Protein AF-A0A536X6L3-F1 (afdb_monomer_lite)

pLDDT: mean 82.98, std 17.8, range [40.09, 97.75]

Foldseek 3Di:
DEECAEPPQHPCNVVVVVVVPPVADPVLDDDDYQYRDYDCSLPDDDSVVPPNVVVVVVNVVVPDDPPPDPPPPPPDDDDDDDDDD

Secondary structure (DSSP, 8-state):
-EETT-SSS-TTHHHHHHHH-TTS-GGG----EETT--GGGGTSHHHIIIIIHHHHHHHHHHHSPP---TTS-------------

Radius of gyration: 23.58 Å; chains: 1; bounding box: 30×46×73 Å

Structure (mmCIF, N/CA/C/O backbone):
data_AF-A0A536X6L3-F1
#
_entry.id   AF-A0A536X6L3-F1
#
loop_
_atom_site.group_PDB
_atom_site.id
_atom_site.type_symbol
_atom_site.label_atom_id
_atom_site.label_alt_id
_atom_site.label_comp_id
_atom_site.label_asym_id
_atom_site.label_entity_id
_atom_site.label_seq_id
_atom_site.pdbx_PDB_ins_code
_atom_site.Cartn_x
_atom_site.Cartn_y
_atom_site.Cartn_z
_atom_site.occupancy
_atom_site.B_iso_or_equiv
_atom_site.auth_seq_id
_atom_site.auth_comp_id
_atom_site.auth_asym_id
_atom_site.auth_atom_id
_atom_site.pdbx_PDB_model_num
ATOM 1 N N . ILE A 1 1 ? -0.974 -3.149 0.658 1.00 93.56 1 ILE A N 1
ATOM 2 C CA . ILE A 1 1 ? -0.108 -2.613 -0.416 1.00 93.56 1 ILE A CA 1
ATOM 3 C C . ILE A 1 1 ? 0.857 -3.722 -0.756 1.00 93.56 1 ILE A C 1
ATOM 5 O O . ILE A 1 1 ? 1.491 -4.205 0.170 1.00 93.56 1 ILE A O 1
ATOM 9 N N . GLU A 1 2 ? 0.925 -4.137 -2.011 1.00 94.50 2 GLU A N 1
ATOM 10 C CA . GLU A 1 2 ? 1.756 -5.258 -2.458 1.00 94.50 2 GLU A CA 1
ATOM 11 C C . GLU A 1 2 ? 2.532 -4.862 -3.721 1.00 94.50 2 GLU A C 1
ATOM 13 O O . GLU A 1 2 ? 2.065 -4.021 -4.490 1.00 94.50 2 GLU A O 1
ATOM 18 N N . GLY A 1 3 ? 3.738 -5.398 -3.911 1.00 94.50 3 GLY A N 1
ATOM 19 C CA . GLY A 1 3 ? 4.514 -5.193 -5.134 1.00 94.50 3 GLY A CA 1
ATOM 20 C C . GLY A 1 3 ? 4.245 -6.310 -6.138 1.00 94.50 3 GLY A C 1
ATOM 21 O O . GLY A 1 3 ? 4.327 -7.477 -5.778 1.00 94.50 3 GLY A O 1
ATOM 22 N N . GLU A 1 4 ? 3.960 -5.969 -7.396 1.00 93.38 4 GLU A N 1
ATOM 23 C CA . GLU A 1 4 ? 3.675 -6.966 -8.444 1.00 93.38 4 GLU A CA 1
ATOM 24 C C . GLU A 1 4 ? 4.847 -7.931 -8.700 1.00 93.38 4 GLU A C 1
ATOM 26 O O . GLU A 1 4 ? 4.643 -9.096 -9.031 1.00 93.38 4 GLU A O 1
ATOM 31 N N . LEU A 1 5 ? 6.082 -7.446 -8.541 1.00 92.81 5 LEU A N 1
ATOM 32 C CA . LEU A 1 5 ? 7.315 -8.196 -8.789 1.00 92.81 5 LEU A CA 1
ATOM 33 C C . LEU A 1 5 ? 8.030 -8.566 -7.478 1.00 92.81 5 LEU A C 1
ATOM 35 O O . LEU A 1 5 ? 9.257 -8.673 -7.459 1.00 92.81 5 LEU A O 1
ATOM 39 N N . ASP A 1 6 ? 7.297 -8.661 -6.365 1.00 91.56 6 ASP A N 1
ATOM 40 C CA . ASP A 1 6 ? 7.847 -9.073 -5.070 1.00 91.56 6 ASP A CA 1
ATOM 41 C C . ASP A 1 6 ? 8.110 -10.589 -5.049 1.00 91.56 6 ASP A C 1
ATOM 43 O O . ASP A 1 6 ? 7.199 -11.408 -5.172 1.00 91.56 6 ASP A O 1
ATOM 47 N N . ASP A 1 7 ? 9.381 -10.959 -4.908 1.00 88.25 7 ASP A N 1
ATOM 48 C CA . ASP A 1 7 ? 9.877 -12.334 -4.865 1.00 88.25 7 ASP A CA 1
ATOM 49 C C . ASP A 1 7 ? 10.009 -12.898 -3.438 1.00 88.25 7 ASP A C 1
ATOM 51 O O . ASP A 1 7 ? 10.292 -14.086 -3.274 1.00 88.25 7 ASP A O 1
ATOM 55 N N . ILE A 1 8 ? 9.781 -12.078 -2.405 1.00 87.44 8 ILE A N 1
ATOM 56 C CA . ILE A 1 8 ? 9.842 -12.468 -0.989 1.00 87.44 8 ILE A CA 1
ATOM 57 C C . ILE A 1 8 ? 8.439 -12.776 -0.465 1.00 87.44 8 ILE A C 1
ATOM 59 O O . ILE A 1 8 ? 8.198 -13.859 0.072 1.00 87.44 8 ILE A O 1
ATOM 63 N N . SER A 1 9 ? 7.507 -11.839 -0.635 1.00 79.81 9 SER A N 1
ATOM 64 C CA . SER A 1 9 ? 6.087 -12.041 -0.339 1.00 79.81 9 SER A CA 1
ATOM 65 C C . SER A 1 9 ? 5.317 -12.112 -1.646 1.00 79.81 9 SER A C 1
ATOM 67 O O . SER A 1 9 ? 4.932 -11.087 -2.200 1.00 79.81 9 SER A O 1
ATOM 69 N N . GLY A 1 10 ? 5.132 -13.336 -2.147 1.00 71.31 10 GLY A N 1
ATOM 70 C CA . GLY A 1 10 ? 4.442 -13.576 -3.413 1.00 71.31 10 GLY A CA 1
ATOM 71 C C . GLY A 1 10 ? 3.010 -13.030 -3.436 1.00 71.31 10 GLY A C 1
ATOM 72 O O . GLY A 1 10 ? 2.407 -12.762 -2.391 1.00 71.31 10 GLY A O 1
ATOM 73 N N . ALA A 1 11 ? 2.461 -12.910 -4.646 1.00 76.75 11 ALA A N 1
ATOM 74 C CA . ALA A 1 11 ? 1.181 -12.255 -4.880 1.00 76.75 11 ALA A CA 1
ATOM 75 C C . ALA A 1 11 ? 0.043 -12.801 -3.990 1.00 76.75 11 ALA A C 1
ATOM 77 O O . ALA A 1 11 ? -0.179 -14.011 -3.900 1.00 76.75 11 ALA A O 1
ATOM 78 N N . GLY A 1 12 ? -0.696 -11.905 -3.339 1.00 83.88 12 GLY A N 1
ATOM 79 C CA . GLY A 1 12 ? -1.832 -12.202 -2.473 1.00 83.88 12 GLY A CA 1
ATOM 80 C C . GLY A 1 12 ? -1.487 -12.491 -1.011 1.00 83.88 12 GLY A C 1
ATOM 81 O O . GLY A 1 12 ? -2.399 -12.481 -0.179 1.00 83.88 12 GLY A O 1
ATOM 82 N N . GLN A 1 13 ? -0.214 -12.699 -0.653 1.00 89.31 13 GLN A N 1
ATOM 83 C CA . GLN A 1 13 ? 0.162 -12.955 0.744 1.00 89.31 13 GLN A CA 1
ATOM 84 C C . GLN A 1 13 ? -0.149 -11.760 1.645 1.00 89.31 13 GLN A C 1
ATOM 86 O O . GLN A 1 13 ? -0.658 -11.938 2.754 1.00 89.31 13 GLN A O 1
ATOM 91 N N . THR A 1 14 ? 0.088 -10.537 1.161 1.00 89.69 14 THR A N 1
ATOM 92 C CA . THR A 1 14 ? -0.216 -9.330 1.940 1.00 89.69 14 THR A CA 1
ATOM 93 C C . THR A 1 14 ? -1.724 -9.174 2.118 1.00 89.69 14 THR A C 1
ATOM 95 O O . THR A 1 14 ? -2.200 -8.757 3.175 1.00 89.69 14 THR A O 1
ATOM 98 N N . HIS A 1 15 ? -2.501 -9.557 1.103 1.00 89.94 15 HIS A N 1
ATOM 99 C CA . HIS A 1 15 ? -3.959 -9.448 1.118 1.00 89.94 15 HIS A CA 1
ATOM 100 C C . HIS A 1 15 ? -4.649 -10.508 1.974 1.00 89.94 15 HIS A C 1
ATOM 102 O O . HIS A 1 15 ? -5.741 -10.237 2.478 1.00 89.94 15 HIS A O 1
ATOM 108 N N . ALA A 1 16 ? -4.028 -11.671 2.183 1.00 92.19 16 ALA A N 1
ATOM 109 C CA . ALA A 1 16 ? -4.555 -12.721 3.056 1.00 92.19 16 ALA A CA 1
ATOM 110 C C . ALA A 1 16 ? -4.710 -12.244 4.513 1.00 92.19 16 ALA A C 1
ATOM 112 O O . ALA A 1 16 ? -5.610 -12.686 5.226 1.00 92.19 16 ALA A O 1
ATOM 113 N N . ALA A 1 17 ? -3.907 -11.265 4.949 1.00 91.00 17 ALA A N 1
ATOM 114 C CA . ALA A 1 17 ? -4.039 -10.662 6.276 1.00 91.00 17 ALA A CA 1
ATOM 115 C C . ALA A 1 17 ? -5.430 -10.042 6.521 1.00 91.00 17 ALA A C 1
ATOM 117 O O . ALA A 1 17 ? -5.904 -10.020 7.656 1.00 91.00 17 ALA A O 1
ATOM 118 N N . HIS A 1 18 ? -6.122 -9.580 5.473 1.00 93.31 18 HIS A N 1
ATOM 119 C CA . HIS A 1 18 ? -7.490 -9.073 5.601 1.00 93.31 18 HIS A CA 1
ATOM 120 C C . HIS A 1 18 ? -8.488 -10.146 6.053 1.00 93.31 18 HIS A C 1
ATOM 122 O O . HIS A 1 18 ? -9.439 -9.827 6.762 1.00 93.31 18 HIS A O 1
ATOM 128 N N . GLU A 1 19 ? -8.270 -11.406 5.676 1.00 91.75 19 GLU A N 1
ATOM 129 C CA . GLU A 1 19 ? -9.136 -12.523 6.071 1.00 91.75 19 GLU A CA 1
ATOM 130 C C . GLU A 1 19 ? -8.909 -12.916 7.537 1.00 91.75 19 GLU A C 1
ATOM 132 O O . GLU A 1 19 ? -9.841 -13.333 8.222 1.00 91.75 19 GLU A O 1
ATOM 137 N N . LEU A 1 20 ? -7.690 -12.707 8.046 1.00 93.38 20 LEU A N 1
ATOM 138 C CA . LEU A 1 20 ? -7.337 -12.938 9.450 1.00 93.38 20 LEU A CA 1
ATOM 139 C C . LEU A 1 20 ? -7.862 -11.825 10.376 1.00 93.38 20 LEU A C 1
ATOM 141 O O . LEU A 1 20 ? -8.192 -12.074 11.536 1.00 93.38 20 LEU A O 1
ATOM 145 N N . CYS A 1 21 ? -7.972 -10.593 9.874 1.00 93.12 21 CYS A N 1
ATOM 146 C CA . CYS A 1 21 ? -8.405 -9.414 10.627 1.00 93.12 21 CYS A CA 1
ATOM 147 C C . CYS A 1 21 ? -9.938 -9.268 10.686 1.00 93.12 21 CYS A C 1
ATOM 149 O O . CYS A 1 21 ? -10.500 -8.273 10.226 1.00 93.12 21 CYS A O 1
ATOM 151 N N . THR A 1 22 ? -10.626 -10.223 11.317 1.00 93.69 22 THR A 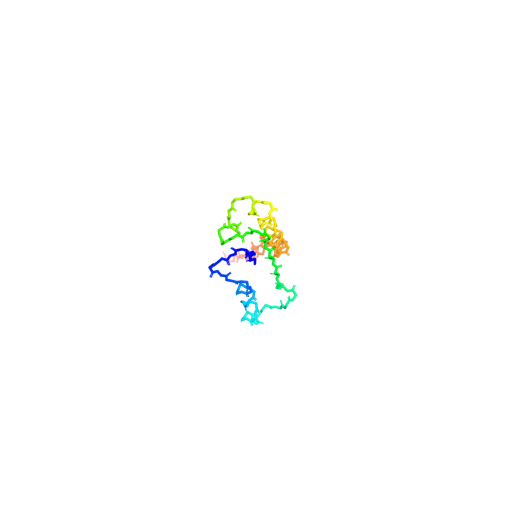N 1
ATOM 152 C CA . THR A 1 22 ? -12.105 -10.267 11.396 1.00 93.69 22 THR A CA 1
ATOM 153 C C . THR A 1 22 ? -12.753 -9.062 12.091 1.00 93.69 22 THR A C 1
ATOM 155 O O . THR A 1 22 ? -13.931 -8.786 11.877 1.00 93.69 22 THR A O 1
ATOM 158 N N . GLY A 1 23 ? -11.994 -8.309 12.893 1.00 95.19 23 GLY A N 1
ATOM 159 C CA . GLY A 1 23 ? -12.451 -7.074 13.538 1.00 95.19 23 GLY A CA 1
ATOM 160 C C . GLY A 1 23 ? -12.503 -5.843 12.622 1.00 95.19 23 GLY A C 1
ATOM 161 O O . GLY A 1 23 ? -12.952 -4.785 13.063 1.00 95.19 23 GLY A O 1
ATOM 162 N N . VAL A 1 24 ? -12.038 -5.943 11.372 1.00 92.19 24 VAL A N 1
ATOM 163 C CA . VAL A 1 24 ? -12.041 -4.837 10.403 1.00 92.19 24 VAL A CA 1
ATOM 164 C C . VAL A 1 24 ? -13.111 -5.105 9.338 1.00 92.19 24 VAL A C 1
ATOM 166 O O . VAL A 1 24 ? -12.936 -6.033 8.547 1.00 92.19 24 VAL A O 1
ATOM 169 N N . PRO A 1 25 ? -14.197 -4.304 9.272 1.00 93.62 25 PRO A N 1
ATOM 170 C CA . PRO A 1 25 ? -15.216 -4.433 8.231 1.00 93.62 25 PRO A CA 1
ATOM 171 C C . PRO A 1 25 ? -14.609 -4.371 6.830 1.00 93.62 25 PRO A C 1
ATOM 173 O O . PRO A 1 25 ? -13.658 -3.620 6.601 1.00 93.62 25 PRO A O 1
ATOM 176 N N . ARG A 1 26 ? -15.171 -5.125 5.880 1.00 91.56 26 ARG A N 1
ATOM 177 C CA . ARG A 1 26 ? -14.626 -5.249 4.519 1.00 91.56 26 ARG A CA 1
ATOM 178 C C . ARG A 1 26 ? -14.562 -3.908 3.788 1.00 91.56 26 ARG A C 1
ATOM 180 O O . ARG A 1 26 ? -13.652 -3.677 3.005 1.00 91.56 26 ARG A O 1
ATOM 187 N N . GLU A 1 27 ? -15.476 -2.998 4.097 1.00 92.75 27 GLU A N 1
ATOM 188 C CA . GLU A 1 27 ? -15.555 -1.646 3.535 1.00 92.75 27 GLU A CA 1
ATOM 189 C C . GLU A 1 27 ? -14.388 -0.756 3.989 1.00 92.75 27 GLU A C 1
ATOM 191 O O . GLU A 1 27 ? -14.120 0.279 3.387 1.00 92.75 27 GLU A O 1
ATOM 196 N N . ARG A 1 28 ? -13.691 -1.156 5.059 1.00 91.81 28 ARG A N 1
ATOM 197 C CA . ARG A 1 28 ? -12.512 -0.474 5.612 1.00 91.81 28 ARG A CA 1
ATOM 198 C C . ARG A 1 28 ? -11.205 -1.183 5.257 1.00 91.81 28 ARG A C 1
ATOM 200 O O . ARG A 1 28 ? -10.148 -0.813 5.765 1.00 91.81 28 ARG A O 1
ATOM 207 N N . GLN A 1 29 ? -11.272 -2.208 4.413 1.00 93.12 29 GLN A N 1
ATOM 208 C CA . GLN A 1 29 ? -10.123 -2.956 3.929 1.00 93.12 29 GLN A CA 1
ATOM 209 C C . GLN A 1 29 ? -9.755 -2.464 2.528 1.00 93.12 29 GLN A C 1
ATOM 211 O O . GLN A 1 29 ? -10.511 -2.643 1.576 1.00 93.12 29 GLN A O 1
ATOM 216 N N . PHE A 1 30 ? -8.571 -1.875 2.386 1.00 93.31 30 PHE A N 1
ATOM 217 C CA . PHE A 1 30 ? -8.113 -1.299 1.122 1.00 93.31 30 PHE A CA 1
ATOM 218 C C . PHE A 1 30 ? -6.938 -2.100 0.572 1.00 93.31 30 PHE A C 1
ATOM 220 O O . PHE A 1 30 ? -5.976 -2.389 1.285 1.00 93.31 30 PHE A O 1
ATOM 227 N N . ARG A 1 31 ? -7.019 -2.465 -0.708 1.00 93.56 31 ARG A N 1
ATOM 228 C CA . ARG A 1 31 ? -5.973 -3.194 -1.432 1.00 93.56 31 ARG A CA 1
ATOM 229 C C . ARG A 1 31 ? -5.359 -2.274 -2.478 1.00 93.56 31 ARG A C 1
ATOM 231 O O . ARG A 1 31 ? -6.071 -1.491 -3.098 1.00 93.56 31 ARG A O 1
ATOM 238 N N . TYR A 1 32 ? -4.045 -2.355 -2.644 1.00 94.75 32 TYR A N 1
ATOM 239 C CA . TYR A 1 32 ? -3.325 -1.573 -3.638 1.00 94.75 32 TYR A CA 1
ATOM 240 C C . TYR A 1 32 ? -2.098 -2.348 -4.104 1.00 94.75 32 TYR A C 1
ATOM 242 O O . TYR A 1 32 ? -1.215 -2.617 -3.287 1.00 94.75 32 TYR A O 1
ATOM 250 N N . ASP A 1 33 ? -2.069 -2.684 -5.388 1.00 94.62 33 ASP A N 1
ATOM 251 C CA . ASP A 1 33 ? -0.982 -3.429 -6.016 1.00 94.62 33 ASP A CA 1
ATOM 252 C C . ASP A 1 33 ? -0.155 -2.464 -6.863 1.00 94.62 33 ASP A C 1
ATOM 254 O O . ASP A 1 33 ? -0.687 -1.669 -7.642 1.00 94.62 33 ASP A O 1
ATOM 258 N N . VAL A 1 34 ? 1.155 -2.474 -6.645 1.00 94.88 34 VAL A N 1
ATOM 259 C CA . VAL A 1 34 ? 2.080 -1.488 -7.196 1.00 94.88 34 VAL A CA 1
ATOM 260 C C . VAL A 1 34 ? 2.791 -2.104 -8.393 1.00 94.88 34 VAL A C 1
ATOM 262 O O . VAL A 1 34 ? 3.741 -2.875 -8.237 1.00 94.88 34 VAL A O 1
ATOM 265 N N . GLU A 1 35 ? 2.340 -1.728 -9.589 1.00 93.94 35 GLU A N 1
ATOM 266 C CA . GLU A 1 35 ? 2.857 -2.249 -10.857 1.00 93.94 35 GLU A CA 1
ATOM 267 C C . GLU A 1 35 ? 4.383 -2.079 -10.975 1.00 93.94 35 GLU A C 1
ATOM 269 O O . GLU A 1 35 ? 4.975 -1.012 -10.727 1.00 93.94 35 GLU A O 1
ATOM 274 N N . GLY A 1 36 ? 5.047 -3.178 -11.321 1.00 92.50 36 GLY A N 1
ATOM 275 C CA . GLY A 1 36 ? 6.492 -3.281 -11.464 1.00 92.50 36 GLY A CA 1
ATOM 276 C C . GLY A 1 36 ? 7.309 -3.074 -10.181 1.00 92.50 36 GLY A C 1
ATOM 277 O O . GLY A 1 36 ? 8.540 -3.016 -10.265 1.00 92.50 36 GLY A O 1
ATOM 278 N N . ALA A 1 37 ? 6.699 -2.893 -9.005 1.00 94.56 37 ALA A N 1
ATOM 279 C CA . ALA A 1 37 ? 7.454 -2.821 -7.755 1.00 94.56 37 ALA A CA 1
ATOM 280 C C . ALA A 1 37 ? 7.862 -4.223 -7.301 1.00 94.56 37 ALA A C 1
ATOM 282 O O . ALA A 1 37 ? 7.010 -5.084 -7.122 1.00 94.56 37 ALA A O 1
ATOM 283 N N . GLY A 1 38 ? 9.158 -4.421 -7.061 1.00 93.06 38 GLY A N 1
ATOM 284 C CA . GLY A 1 38 ? 9.634 -5.526 -6.229 1.00 93.06 38 GLY A CA 1
ATOM 285 C C . GLY A 1 38 ? 9.563 -5.185 -4.741 1.00 93.06 38 GLY A C 1
ATOM 286 O O . GLY A 1 38 ? 9.125 -4.090 -4.370 1.00 93.06 38 GLY A O 1
ATOM 287 N N . HIS A 1 39 ? 10.084 -6.077 -3.900 1.00 92.62 39 HIS A N 1
ATOM 288 C CA . HIS A 1 39 ? 9.948 -6.016 -2.441 1.00 92.62 39 HIS A CA 1
ATOM 289 C C . HIS A 1 39 ? 10.297 -4.655 -1.813 1.00 92.62 39 HIS A C 1
ATOM 291 O O . HIS A 1 39 ? 9.521 -4.071 -1.065 1.00 92.62 39 HIS A O 1
ATOM 297 N N . TYR A 1 40 ? 11.451 -4.074 -2.156 1.00 93.12 40 TYR A N 1
ATOM 298 C CA . TYR A 1 40 ? 11.852 -2.765 -1.614 1.00 93.12 40 TYR A CA 1
ATOM 299 C C . TYR A 1 40 ? 11.282 -1.567 -2.394 1.00 93.12 40 TYR A C 1
ATOM 301 O O . TYR A 1 40 ? 11.354 -0.423 -1.930 1.00 93.12 40 TYR A O 1
ATOM 309 N N . GLY A 1 41 ? 10.701 -1.807 -3.574 1.00 92.62 41 GLY A N 1
ATOM 310 C CA . GLY A 1 41 ? 10.116 -0.777 -4.436 1.00 92.62 41 GLY A CA 1
ATOM 311 C C . GLY A 1 41 ? 8.833 -0.168 -3.871 1.00 92.62 41 GLY A C 1
ATOM 312 O O . GLY A 1 41 ? 8.502 0.969 -4.209 1.00 92.62 41 GLY A O 1
ATOM 313 N N . ILE A 1 42 ? 8.151 -0.885 -2.971 1.00 94.69 42 ILE A N 1
ATOM 314 C CA . ILE A 1 42 ? 6.981 -0.376 -2.242 1.00 94.69 42 ILE A CA 1
ATOM 315 C C . ILE A 1 42 ? 7.348 0.464 -1.012 1.00 94.69 42 ILE A C 1
ATOM 317 O O . ILE A 1 42 ? 6.448 0.983 -0.366 1.00 94.69 42 ILE A O 1
ATOM 321 N N . PHE A 1 43 ? 8.638 0.6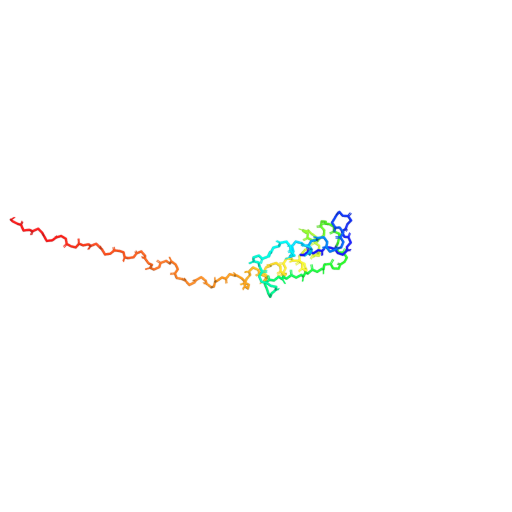19 -0.690 1.00 95.44 43 PHE A N 1
ATOM 322 C CA . PHE A 1 43 ? 9.121 1.425 0.444 1.00 95.44 43 PHE A CA 1
ATOM 323 C C . PHE A 1 43 ? 10.115 2.521 0.032 1.00 95.44 43 PHE A C 1
ATOM 325 O O . PHE A 1 43 ? 10.448 3.393 0.832 1.00 95.44 43 PHE A O 1
ATOM 332 N N . SER A 1 44 ? 10.627 2.484 -1.203 1.00 95.19 44 SER A N 1
ATOM 333 C CA . SER A 1 44 ? 11.678 3.393 -1.663 1.00 95.19 44 SER A CA 1
ATOM 334 C C . SER A 1 44 ? 11.616 3.695 -3.168 1.00 95.19 44 SER A C 1
ATOM 336 O O . SER A 1 44 ? 10.850 3.106 -3.932 1.00 95.19 44 SER A O 1
ATOM 338 N N . GLY A 1 45 ? 12.432 4.655 -3.613 1.00 95.50 45 GLY A N 1
ATOM 339 C CA . GLY A 1 45 ? 12.598 4.965 -5.033 1.00 95.50 45 GLY A CA 1
ATOM 340 C C . GLY A 1 45 ? 11.413 5.696 -5.673 1.00 95.50 45 GLY A C 1
ATOM 341 O O . GLY A 1 45 ? 10.657 6.411 -5.013 1.00 95.50 45 GLY A O 1
ATOM 342 N N . ARG A 1 46 ? 11.303 5.585 -7.005 1.00 96.38 46 ARG A N 1
ATOM 343 C CA . ARG A 1 46 ? 10.284 6.291 -7.801 1.00 96.38 46 ARG A CA 1
ATOM 344 C C . ARG A 1 46 ? 8.868 5.827 -7.453 1.00 96.38 46 ARG A C 1
ATOM 346 O O . ARG A 1 46 ? 8.024 6.657 -7.141 1.00 96.38 46 ARG A O 1
ATOM 353 N N . ARG A 1 47 ? 8.643 4.511 -7.453 1.00 95.69 47 ARG A N 1
ATOM 354 C CA . ARG A 1 47 ? 7.331 3.898 -7.190 1.00 95.69 47 ARG A CA 1
ATOM 355 C C . ARG A 1 47 ? 6.803 4.266 -5.804 1.00 95.69 47 ARG A C 1
ATOM 357 O O . ARG A 1 47 ? 5.638 4.619 -5.680 1.00 95.69 47 ARG A O 1
ATOM 364 N N . TRP A 1 48 ? 7.659 4.320 -4.784 1.00 96.88 48 TRP A N 1
ATOM 365 C CA . TRP A 1 48 ? 7.263 4.872 -3.489 1.00 96.88 48 TRP A CA 1
ATOM 366 C C . TRP A 1 48 ? 6.759 6.315 -3.587 1.00 96.88 48 TRP A C 1
ATOM 368 O O . TRP A 1 48 ? 5.642 6.602 -3.170 1.00 96.88 48 TRP A O 1
ATOM 378 N N . ARG A 1 49 ? 7.571 7.226 -4.138 1.00 97.62 49 ARG A N 1
ATOM 379 C CA . ARG A 1 49 ? 7.258 8.665 -4.153 1.00 97.62 49 ARG A CA 1
ATOM 380 C C . ARG A 1 49 ? 6.025 9.001 -4.987 1.00 97.62 49 ARG A C 1
ATOM 382 O O . ARG A 1 49 ? 5.284 9.904 -4.615 1.00 97.62 49 ARG A O 1
ATOM 389 N N . GLU A 1 50 ? 5.847 8.310 -6.107 1.00 97.06 50 GLU A N 1
ATOM 390 C CA . GLU A 1 50 ? 4.813 8.626 -7.095 1.00 97.06 50 GLU A CA 1
ATOM 391 C C . GLU A 1 50 ? 3.513 7.844 -6.858 1.00 97.06 50 GLU A C 1
ATOM 393 O O . GLU A 1 50 ? 2.443 8.380 -7.128 1.00 97.06 50 GLU A O 1
ATOM 398 N N . ASN A 1 51 ? 3.584 6.634 -6.287 1.00 97.00 51 ASN A N 1
ATOM 399 C CA . ASN A 1 51 ? 2.434 5.729 -6.187 1.00 97.00 51 ASN A CA 1
ATOM 400 C C . ASN A 1 51 ? 2.058 5.422 -4.730 1.00 97.00 51 ASN A C 1
ATOM 402 O O . ASN A 1 51 ? 0.951 5.715 -4.279 1.00 97.00 51 ASN A O 1
ATOM 406 N N . VAL A 1 52 ? 2.991 4.851 -3.962 1.00 97.12 52 VAL A N 1
ATOM 407 C CA . VAL 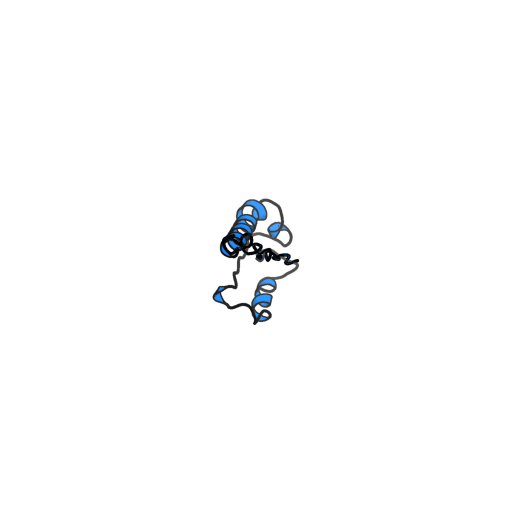A 1 52 ? 2.681 4.298 -2.632 1.00 97.12 52 VAL A CA 1
ATOM 408 C C . VAL A 1 52 ? 2.467 5.382 -1.584 1.00 97.12 52 VAL A C 1
ATOM 410 O O . VAL A 1 52 ? 1.483 5.350 -0.849 1.00 97.12 52 VAL A O 1
ATOM 413 N N . TYR A 1 53 ? 3.377 6.351 -1.508 1.00 97.75 53 TYR A N 1
ATOM 414 C CA . TYR A 1 53 ? 3.316 7.403 -0.502 1.00 97.75 53 TYR A CA 1
ATOM 415 C C . TYR A 1 53 ? 2.024 8.232 -0.598 1.00 97.75 53 TYR A C 1
ATOM 417 O O . TYR A 1 53 ? 1.383 8.406 0.441 1.00 97.75 53 TYR A O 1
ATOM 425 N N . PRO A 1 54 ? 1.581 8.696 -1.786 1.00 97.69 54 PRO A N 1
ATOM 426 C CA . PRO A 1 54 ? 0.286 9.361 -1.917 1.00 97.69 54 PRO A CA 1
ATOM 427 C C . PRO A 1 54 ? -0.880 8.498 -1.421 1.00 97.69 54 PRO A C 1
ATOM 429 O O . PRO A 1 54 ? -1.678 8.980 -0.622 1.00 97.69 54 PRO A O 1
ATOM 432 N N . ALA A 1 55 ? -0.932 7.213 -1.796 1.00 96.44 55 ALA A N 1
ATOM 433 C CA . ALA A 1 55 ? -1.992 6.304 -1.356 1.00 96.44 55 ALA A CA 1
ATOM 434 C C . ALA A 1 55 ? -2.025 6.137 0.175 1.00 96.44 55 ALA A C 1
ATOM 436 O O . ALA A 1 55 ? -3.089 6.206 0.788 1.00 96.44 55 ALA A O 1
ATOM 437 N N . VAL A 1 56 ? -0.860 5.976 0.815 1.00 96.25 56 VAL A N 1
ATOM 438 C CA . VAL A 1 56 ? -0.749 5.887 2.282 1.00 96.25 56 VAL A CA 1
ATOM 439 C C . VAL A 1 56 ? -1.152 7.201 2.950 1.00 96.25 56 VAL A C 1
ATOM 441 O O . VAL A 1 56 ? -1.905 7.191 3.923 1.00 96.25 56 VAL A O 1
ATOM 444 N N . ARG A 1 57 ? -0.672 8.338 2.435 1.00 96.69 57 ARG A N 1
ATOM 445 C CA . ARG A 1 57 ? -1.011 9.673 2.945 1.00 96.69 57 ARG A CA 1
ATOM 446 C C . ARG A 1 57 ? -2.521 9.900 2.909 1.00 96.69 57 ARG A C 1
ATOM 448 O O . ARG A 1 57 ? -3.087 10.339 3.907 1.00 96.69 57 ARG A O 1
ATOM 455 N N . ASP A 1 58 ? -3.160 9.583 1.789 1.00 95.50 58 ASP A N 1
ATOM 456 C CA . ASP A 1 58 ? -4.590 9.813 1.579 1.00 95.50 58 ASP A CA 1
ATOM 457 C C . ASP A 1 58 ? -5.438 8.832 2.407 1.00 95.50 58 ASP A C 1
ATOM 459 O O . ASP A 1 58 ? -6.454 9.216 2.995 1.00 95.50 58 ASP A O 1
ATOM 463 N N . PHE A 1 59 ? -4.975 7.587 2.566 1.00 95.19 59 PHE A N 1
ATOM 464 C CA . PHE A 1 59 ? -5.566 6.635 3.506 1.00 95.19 59 PHE A CA 1
ATOM 465 C C . PHE A 1 59 ? -5.530 7.169 4.945 1.00 95.19 59 PHE A C 1
ATOM 467 O O . PHE A 1 59 ? -6.559 7.195 5.616 1.00 95.19 59 PHE A O 1
ATOM 474 N N . ILE A 1 60 ? -4.379 7.658 5.415 1.00 94.25 60 ILE A N 1
ATOM 475 C CA . ILE A 1 60 ? -4.267 8.239 6.760 1.00 94.25 60 ILE A CA 1
ATOM 476 C C . ILE A 1 60 ? -5.186 9.456 6.891 1.00 94.25 60 ILE A C 1
ATOM 478 O O . ILE A 1 60 ? -5.933 9.546 7.861 1.00 94.25 60 ILE A O 1
ATOM 482 N N . ALA A 1 61 ? -5.170 10.371 5.919 1.00 93.56 61 ALA A N 1
ATOM 483 C CA . ALA A 1 61 ? -5.984 11.584 5.949 1.00 93.56 61 ALA A CA 1
ATOM 484 C C . ALA A 1 61 ? -7.493 11.286 6.013 1.00 93.56 61 ALA A C 1
ATOM 486 O O . ALA A 1 61 ? -8.210 11.947 6.756 1.00 93.56 61 ALA A O 1
ATOM 487 N N . SER A 1 62 ? -7.966 10.266 5.290 1.00 91.94 62 SER A N 1
ATOM 488 C CA . SER A 1 62 ? -9.378 9.846 5.299 1.00 91.94 62 SER A CA 1
ATOM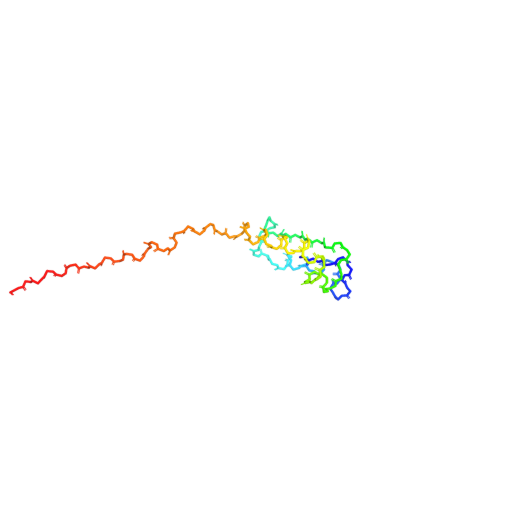 489 C C . SER A 1 62 ? -9.820 9.127 6.580 1.00 91.94 62 SER A C 1
ATOM 491 O O . SER A 1 62 ? -11.018 9.004 6.820 1.00 91.94 62 SER A O 1
ATOM 493 N N . HIS A 1 63 ? -8.877 8.674 7.411 1.00 91.75 63 HIS A N 1
ATOM 494 C CA . HIS A 1 63 ? -9.147 7.939 8.653 1.00 91.75 63 HIS A CA 1
ATOM 495 C C . HIS A 1 63 ? -8.756 8.706 9.919 1.00 91.75 63 HIS A C 1
ATOM 497 O O . HIS A 1 63 ? -8.913 8.191 11.029 1.00 91.75 63 HIS A O 1
ATOM 503 N N . GLN A 1 64 ? -8.249 9.931 9.780 1.00 87.75 64 GLN A N 1
ATOM 504 C CA . GLN A 1 64 ? -8.153 10.837 10.910 1.00 87.75 64 GLN A CA 1
ATOM 505 C C . GLN A 1 64 ? -9.534 11.432 11.170 1.00 87.75 64 GLN A C 1
ATOM 507 O O . GLN A 1 64 ? -10.101 12.118 10.324 1.00 87.75 64 GLN A O 1
ATOM 512 N N . GLU A 1 65 ? -10.061 11.192 12.370 1.00 75.44 65 GLU A N 1
ATOM 513 C CA . GLU A 1 65 ? -11.140 12.020 12.902 1.00 75.44 65 GLU A CA 1
ATOM 514 C C . GLU A 1 65 ? -10.704 13.489 12.786 1.00 75.44 65 GLU A C 1
ATOM 516 O O . GLU A 1 65 ? -9.572 13.806 13.189 1.00 75.44 65 GLU A O 1
ATOM 521 N N . PRO A 1 66 ? -11.553 14.399 12.267 1.00 66.81 66 PRO A N 1
ATOM 522 C CA . PRO A 1 66 ? -11.251 15.816 12.335 1.00 66.81 66 PRO A CA 1
ATOM 523 C C . PRO A 1 66 ? -10.907 16.125 13.787 1.00 66.81 66 PRO A C 1
ATOM 525 O O . PRO A 1 66 ? -11.592 15.650 14.693 1.00 66.81 66 PRO A O 1
ATOM 528 N N . ALA A 1 67 ? -9.834 16.878 14.022 1.00 61.19 67 ALA A N 1
ATOM 529 C CA . ALA A 1 67 ? -9.395 17.265 15.357 1.00 61.19 67 ALA A CA 1
ATOM 530 C C . ALA A 1 67 ? -10.429 18.195 16.030 1.00 61.19 67 ALA A C 1
ATOM 532 O O . ALA A 1 67 ? -10.182 19.371 16.282 1.00 61.19 67 ALA A O 1
ATOM 533 N N . ALA A 1 68 ? -11.616 17.681 16.334 1.00 55.62 68 ALA A N 1
ATOM 534 C CA . ALA A 1 68 ? -12.646 18.342 17.092 1.00 55.62 68 ALA A CA 1
ATOM 535 C C . ALA A 1 68 ? -12.286 18.212 18.577 1.00 55.62 68 ALA A C 1
ATOM 537 O O . ALA A 1 68 ? -12.497 17.194 19.230 1.00 55.62 68 ALA A O 1
ATOM 538 N N . SER A 1 69 ? -11.721 19.293 19.114 1.00 56.19 69 SER A N 1
ATOM 539 C CA . SER A 1 69 ? -12.048 19.786 20.457 1.00 56.19 69 SER A CA 1
ATOM 540 C C . SER A 1 69 ? -11.853 18.837 21.658 1.00 56.19 69 SER A C 1
ATOM 542 O O . SER A 1 69 ? -12.560 18.941 22.658 1.00 56.19 69 SER A O 1
ATOM 544 N N . LYS A 1 70 ? -10.826 17.977 21.693 1.00 49.56 70 LYS A N 1
ATOM 545 C CA . LYS A 1 70 ? -10.459 17.297 22.963 1.00 49.56 70 LYS A CA 1
ATOM 546 C C . LYS A 1 70 ? -9.783 18.217 23.999 1.00 49.56 70 LYS A C 1
ATOM 548 O O . LYS A 1 70 ? -9.356 17.754 25.052 1.00 49.56 70 LYS A O 1
ATOM 553 N N . ARG A 1 71 ? -9.702 19.532 23.744 1.00 51.62 71 ARG A N 1
ATOM 554 C CA . ARG A 1 71 ? -9.013 20.509 24.609 1.00 51.62 71 ARG A CA 1
ATOM 555 C C . ARG A 1 71 ? -9.943 21.362 25.489 1.00 51.62 71 ARG A C 1
ATOM 557 O O . ARG A 1 71 ? -9.436 22.102 26.325 1.00 51.62 71 ARG A O 1
ATOM 564 N N . SER A 1 72 ? -11.272 21.240 25.375 1.00 50.81 72 SER A N 1
ATOM 565 C CA . SER A 1 72 ? -12.216 22.080 26.146 1.00 50.81 72 SER A CA 1
ATOM 566 C C . SER A 1 72 ? -12.809 21.440 27.415 1.00 50.81 72 SER A C 1
ATOM 568 O O . SER A 1 72 ? -13.487 22.132 28.172 1.00 50.81 72 SER A O 1
ATOM 570 N N . ALA A 1 73 ? -12.566 20.158 27.708 1.00 54.88 73 ALA A N 1
ATOM 571 C CA . ALA A 1 73 ? -13.218 19.488 28.845 1.00 54.88 73 ALA A CA 1
ATOM 572 C C . ALA A 1 73 ? -12.493 19.629 30.203 1.00 54.88 73 ALA A C 1
ATOM 574 O O . ALA A 1 73 ? -12.988 19.137 31.212 1.00 54.88 73 ALA A O 1
ATOM 575 N N . ARG A 1 74 ? -11.354 20.335 30.284 1.00 52.16 74 ARG A N 1
ATOM 576 C CA . ARG A 1 74 ? -10.685 20.632 31.568 1.00 52.16 74 ARG A CA 1
ATOM 577 C C . ARG A 1 74 ? -11.034 22.033 32.081 1.00 52.16 74 ARG A C 1
ATOM 579 O O . ARG A 1 74 ? -10.156 22.853 32.324 1.00 52.16 74 ARG A O 1
ATOM 586 N N . LYS A 1 75 ? -12.325 22.308 32.269 1.00 55.84 75 LYS A N 1
ATOM 587 C CA . LYS A 1 75 ? -12.803 23.339 33.206 1.00 55.84 75 LYS A CA 1
ATOM 588 C C . LYS A 1 75 ? -13.618 22.624 34.282 1.00 55.84 75 LYS A C 1
ATOM 590 O O . LYS A 1 75 ? -14.836 22.545 34.206 1.00 55.84 75 LYS A O 1
ATOM 595 N N . VAL A 1 76 ? -12.921 22.032 35.252 1.00 51.94 76 VAL A N 1
ATOM 596 C CA . VAL A 1 76 ? -13.556 21.528 36.475 1.00 51.94 76 VAL A CA 1
ATOM 597 C C . VAL A 1 76 ? -13.563 22.670 37.485 1.00 51.94 76 VAL A C 1
ATOM 599 O O . VAL A 1 76 ? -12.529 23.262 37.788 1.00 51.94 76 VAL A O 1
ATOM 602 N N . ASN A 1 77 ? -14.774 23.002 37.918 1.00 52.22 77 ASN A N 1
ATOM 603 C CA . ASN A 1 77 ? -15.144 24.093 38.803 1.00 52.22 77 ASN A CA 1
ATOM 604 C C . ASN A 1 77 ? -14.349 24.083 40.118 1.00 52.22 77 ASN A C 1
ATOM 606 O O . ASN A 1 77 ? -14.471 23.157 40.916 1.00 52.22 77 ASN A O 1
ATOM 610 N N . GLY A 1 78 ? -13.592 25.152 40.374 1.00 49.75 78 GLY A N 1
ATOM 611 C CA . GLY A 1 78 ? -13.069 25.453 41.704 1.00 49.75 78 GLY A CA 1
ATOM 612 C C . GLY A 1 78 ? -14.202 25.937 42.607 1.00 49.75 78 GLY A C 1
ATOM 613 O O . GLY A 1 78 ? -14.662 27.071 42.486 1.00 49.75 78 GLY A O 1
ATOM 614 N N . THR A 1 79 ? -14.671 25.061 43.489 1.00 47.78 79 THR A N 1
ATOM 615 C CA . THR A 1 79 ? -15.640 25.350 44.550 1.00 47.78 79 THR A CA 1
ATOM 616 C C . THR A 1 79 ? -15.152 26.513 45.422 1.00 47.78 79 THR A C 1
ATOM 618 O O . THR A 1 79 ? -14.124 26.418 46.088 1.00 47.78 79 T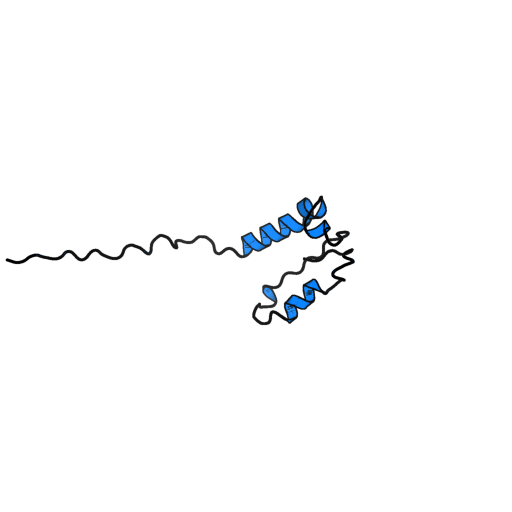HR A O 1
ATOM 621 N N . ARG A 1 80 ? -15.902 27.621 45.443 1.00 56.91 80 ARG A N 1
ATOM 622 C CA . ARG A 1 80 ? -15.692 28.748 46.364 1.00 56.91 80 ARG A CA 1
ATOM 623 C C . ARG A 1 80 ? -16.090 28.311 47.777 1.00 56.91 80 ARG A C 1
ATOM 625 O O . ARG A 1 80 ? -17.276 28.250 48.089 1.00 56.91 80 ARG A O 1
ATOM 632 N N . VAL A 1 81 ? -15.112 28.014 48.631 1.00 49.22 81 VAL A N 1
ATOM 633 C CA . VAL A 1 81 ? -15.344 27.771 50.063 1.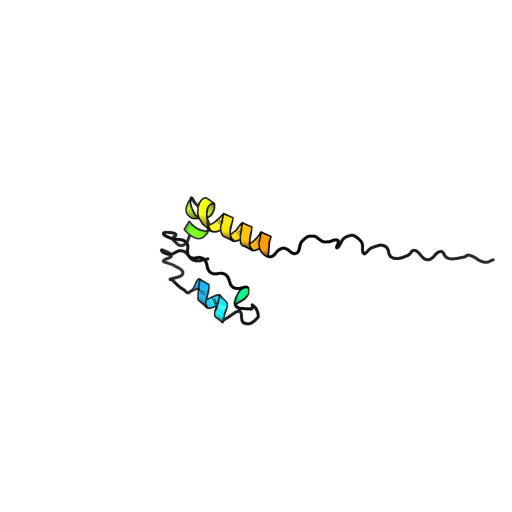00 49.22 81 VAL A CA 1
ATOM 634 C C . VAL A 1 81 ? -15.674 29.107 50.738 1.00 49.22 81 VAL A C 1
ATOM 636 O O . VAL A 1 81 ? -14.856 30.023 50.765 1.00 49.22 81 VAL A O 1
ATOM 639 N N . LYS A 1 82 ? -16.904 29.233 51.254 1.00 52.50 82 LYS A N 1
ATOM 640 C CA . LYS A 1 82 ? -17.304 30.280 52.206 1.00 52.50 82 LYS A CA 1
ATOM 641 C C . LYS A 1 82 ? -16.687 29.938 53.563 1.00 52.50 82 LYS A C 1
ATOM 643 O O . LYS A 1 82 ? -17.091 28.952 54.172 1.00 52.50 82 LYS A O 1
ATOM 648 N N . THR A 1 83 ? -15.765 30.758 54.052 1.00 44.31 83 THR A N 1
ATOM 649 C CA . THR A 1 83 ? -15.379 30.756 55.465 1.00 44.31 83 THR A CA 1
ATOM 650 C C . THR A 1 83 ? -16.453 31.492 56.273 1.00 44.31 83 THR A C 1
ATOM 652 O O . THR A 1 83 ? -16.827 32.622 55.961 1.00 44.31 83 THR A O 1
ATOM 655 N N . ARG A 1 84 ? -17.003 30.812 57.281 1.00 46.59 84 ARG A N 1
ATOM 656 C CA . ARG A 1 84 ? -17.737 31.407 58.403 1.00 46.59 84 ARG A CA 1
ATOM 657 C C . ARG A 1 84 ? -16.880 31.196 59.648 1.00 46.59 84 ARG A C 1
ATOM 659 O O . ARG A 1 84 ? -16.586 30.042 59.945 1.00 46.59 84 ARG A O 1
ATOM 666 N N . SER A 1 85 ? -16.497 32.294 60.293 1.00 40.09 85 SER A N 1
ATOM 667 C CA . SER A 1 85 ? -16.511 32.569 61.742 1.00 40.09 85 SER A CA 1
ATOM 668 C C . SER A 1 85 ? -15.645 33.784 62.029 1.00 40.09 85 SER A C 1
ATOM 670 O O . SER A 1 85 ? -14.510 33.820 61.511 1.00 40.09 85 SER A O 1
#

Sequence (85 aa):
IEGELDDISGAGQTHAAHELCTGVPRERQFRYDVEGAGHYGIFSGRRWRENVYPAVRDFIASHQEPAASKRSARKVNGTRVKTRS